Protein AF-A0A7C3J8I8-F1 (afdb_monomer)

Secondary structure (DSSP, 8-state):
-HHHHHHHHHHHHHHHHHHHHHHHHHHHHHHHHHHHHHHHHHHHHHHHHHSPPSSEEEESSSSEEEEEEE--SSSPEEEEPSTT--GGGGTTHHHHHTTTS-EEEEPPTTSTTSPPPSS---HHHHHHHHH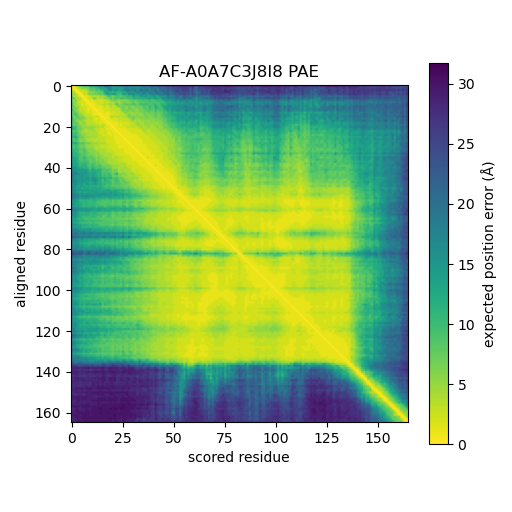HHHHHHTTS-PPPHHHHHHHHTTTSSS-------

Nearest PDB structures (foldseek):
  8v16-assembly1_C  TM=8.789E-01  e=9.923E-05  uncultured Pseudomonadota bacterium
  6eb3-assembly3_C  TM=8.444E-01  e=1.291E-04  metagenome
  8v16-assembly2_A  TM=8.115E-01  e=1.291E-04  uncultured Pseudomonadota bacterium
  3u1t-assembly2_B  TM=8.521E-01  e=5.490E-04  unidentified
  7dq9-assembly3_C  TM=8.799E-01  e=2.335E-03  Alistipes shahii WAL 8301

Sequence (165 aa):
MIRKNKQIINLLLFAWRLAFWRMTLRLLRLILVGVGFIAGAKARADLKAKYPPVGQMVDVGGYRLHLYCQGRGSPTVLIEAGQGDFGLSWGLVQPEAAKSTRVCVYDRAGLGWSDPSPRPRTVQVMVDELHTLLTTGAQTRPITADDDHARSGATAGRDVCPTAT

Structure (mmCIF, N/CA/C/O backbone):
data_AF-A0A7C3J8I8-F1
#
_entry.id   AF-A0A7C3J8I8-F1
#
loop_
_atom_site.group_PDB
_atom_site.id
_atom_site.type_symbol
_atom_site.label_atom_id
_atom_site.label_alt_id
_atom_site.label_comp_id
_atom_site.label_asym_id
_atom_site.label_entity_id
_atom_site.label_seq_id
_atom_site.pdbx_PDB_ins_code
_atom_site.Cartn_x
_atom_site.Cartn_y
_atom_site.Cartn_z
_atom_site.occupancy
_atom_site.B_iso_or_equiv
_atom_site.auth_seq_id
_atom_site.auth_comp_id
_atom_site.auth_asym_id
_atom_site.auth_atom_id
_atom_site.pdbx_PDB_model_num
ATOM 1 N N . MET A 1 1 ? 40.698 21.701 -59.560 1.00 57.34 1 MET A N 1
ATOM 2 C CA . MET A 1 1 ? 40.423 20.387 -58.924 1.00 57.34 1 MET A CA 1
ATOM 3 C C . MET A 1 1 ? 40.494 20.420 -57.384 1.00 57.34 1 MET A C 1
ATOM 5 O O . MET A 1 1 ? 39.612 19.876 -56.737 1.00 57.34 1 MET A O 1
ATOM 9 N N . ILE A 1 2 ? 41.449 21.140 -56.777 1.00 62.47 2 ILE A N 1
ATOM 10 C CA . ILE A 1 2 ? 41.717 21.171 -55.315 1.00 62.47 2 ILE A CA 1
ATOM 11 C C . ILE A 1 2 ? 40.564 21.737 -54.446 1.00 62.47 2 ILE A C 1
ATOM 13 O O . ILE A 1 2 ? 40.339 21.272 -53.330 1.00 62.47 2 ILE A O 1
ATOM 17 N N . ARG A 1 3 ? 39.785 22.708 -54.951 1.00 64.81 3 ARG A N 1
ATOM 18 C CA . ARG A 1 3 ? 38.673 23.343 -54.204 1.00 64.81 3 ARG A CA 1
ATOM 19 C C . ARG A 1 3 ? 37.502 22.386 -53.916 1.00 64.81 3 ARG A C 1
ATOM 21 O O . ARG A 1 3 ? 36.908 22.490 -52.850 1.00 64.81 3 ARG A O 1
ATOM 28 N N . LYS A 1 4 ? 37.208 21.435 -54.818 1.00 64.81 4 LYS A N 1
ATOM 29 C CA . LYS A 1 4 ? 36.150 20.419 -54.622 1.00 64.81 4 LYS A CA 1
ATOM 30 C C . LYS A 1 4 ? 36.522 19.405 -53.528 1.00 64.81 4 LYS A C 1
ATOM 32 O O . LYS A 1 4 ? 35.656 18.998 -52.765 1.00 64.81 4 LYS A O 1
ATOM 37 N N . ASN A 1 5 ? 37.809 19.076 -53.388 1.00 69.19 5 ASN A N 1
ATOM 38 C CA . ASN A 1 5 ? 38.286 18.088 -52.414 1.00 69.19 5 ASN A CA 1
ATOM 39 C C . ASN A 1 5 ? 38.158 18.583 -50.958 1.00 69.19 5 ASN A C 1
ATOM 41 O O . ASN A 1 5 ? 37.707 17.853 -50.081 1.00 69.19 5 ASN A O 1
ATOM 45 N N . LYS A 1 6 ? 38.460 19.867 -50.709 1.00 76.81 6 LYS A N 1
ATOM 46 C CA . LYS A 1 6 ? 38.292 20.485 -49.379 1.00 76.81 6 LYS A CA 1
ATOM 47 C C . LYS A 1 6 ? 36.825 20.537 -48.926 1.00 76.81 6 LYS A C 1
ATOM 49 O O . LYS A 1 6 ? 36.553 20.379 -47.742 1.00 76.81 6 LYS A O 1
ATOM 54 N N . GLN A 1 7 ? 35.886 20.726 -49.857 1.00 78.50 7 GLN A N 1
ATOM 55 C CA . GLN A 1 7 ? 34.449 20.765 -49.550 1.00 78.50 7 GLN A CA 1
ATOM 56 C C . GLN A 1 7 ? 33.910 19.390 -49.137 1.00 78.50 7 GLN A C 1
ATOM 58 O O . GLN A 1 7 ? 33.169 19.296 -48.164 1.00 78.50 7 GLN A O 1
ATOM 63 N N . ILE A 1 8 ? 34.336 18.320 -49.817 1.00 79.38 8 ILE A N 1
ATOM 64 C CA . ILE A 1 8 ? 33.947 16.944 -49.471 1.00 79.38 8 ILE A CA 1
ATOM 65 C C . ILE A 1 8 ? 34.492 16.559 -48.090 1.00 79.38 8 ILE A C 1
ATOM 67 O O . ILE A 1 8 ? 33.748 16.040 -47.263 1.00 79.38 8 ILE A O 1
ATOM 71 N N . ILE A 1 9 ? 35.758 16.879 -47.802 1.00 81.56 9 ILE A N 1
ATOM 72 C CA . ILE A 1 9 ? 36.375 16.611 -46.494 1.00 81.56 9 ILE A CA 1
ATOM 73 C C . ILE A 1 9 ? 35.634 17.359 -45.376 1.00 81.56 9 ILE A C 1
ATOM 75 O O . ILE A 1 9 ? 35.287 16.754 -44.365 1.00 81.56 9 ILE A O 1
ATOM 79 N N . ASN A 1 10 ? 35.320 18.644 -45.562 1.00 82.56 10 ASN A N 1
ATOM 80 C CA . ASN A 1 10 ? 34.574 19.418 -44.566 1.00 82.56 10 ASN A CA 1
ATOM 81 C C . ASN A 1 10 ? 33.156 18.876 -44.344 1.00 82.56 10 ASN A C 1
ATOM 83 O O . ASN A 1 10 ? 32.702 18.831 -43.203 1.00 82.56 10 ASN A O 1
ATOM 87 N N . LEU A 1 11 ? 32.474 18.429 -45.404 1.00 81.38 11 LEU A N 1
ATOM 88 C CA . LEU A 1 11 ? 31.138 17.842 -45.305 1.00 81.38 11 LEU A CA 1
ATOM 89 C C . LEU A 1 11 ? 31.157 16.497 -44.565 1.00 81.38 11 LEU A C 1
ATOM 91 O O . LEU A 1 11 ? 30.304 16.260 -43.711 1.00 81.38 11 LEU A O 1
ATOM 95 N N . LEU A 1 12 ? 32.148 15.643 -44.838 1.00 85.88 12 LEU A N 1
ATOM 96 C CA . LEU A 1 12 ? 32.332 14.367 -44.141 1.00 85.88 12 LEU A CA 1
ATOM 97 C C . LEU A 1 12 ? 32.690 14.577 -42.666 1.00 85.88 12 LEU A C 1
ATOM 99 O O . LEU A 1 12 ? 32.085 13.950 -41.800 1.00 85.88 12 LEU A O 1
ATOM 103 N N . LEU A 1 13 ? 33.604 15.503 -42.360 1.00 84.81 13 LEU A N 1
ATOM 104 C CA . LEU A 1 13 ? 33.935 15.874 -40.981 1.00 84.81 13 LEU A CA 1
ATOM 105 C C . LEU A 1 13 ? 32.722 16.459 -40.251 1.00 84.81 13 LEU A C 1
ATOM 107 O O . LEU A 1 13 ? 32.500 16.147 -39.084 1.00 84.81 13 LEU A O 1
ATOM 111 N N . PHE A 1 14 ? 31.915 17.281 -40.922 1.00 82.94 14 PHE A N 1
ATOM 112 C CA . PHE A 1 14 ? 30.689 17.838 -40.355 1.00 82.94 14 PHE A CA 1
ATOM 113 C C . PHE A 1 14 ? 29.654 16.745 -40.063 1.00 82.94 14 PHE A C 1
ATOM 115 O O . PHE A 1 14 ? 29.154 16.663 -38.941 1.00 82.94 14 PHE A O 1
ATOM 122 N N . ALA A 1 15 ? 29.397 15.850 -41.020 1.00 87.31 15 ALA A N 1
ATOM 123 C CA . ALA A 1 15 ? 28.502 14.710 -40.840 1.00 87.31 15 ALA A CA 1
ATOM 124 C C . ALA A 1 15 ? 28.974 13.777 -39.711 1.00 87.31 15 ALA A C 1
ATOM 126 O O . ALA A 1 15 ? 28.159 13.326 -38.905 1.00 87.31 15 ALA A O 1
ATOM 127 N N . TRP A 1 16 ? 30.284 13.540 -39.598 1.00 87.06 16 TRP A N 1
ATOM 128 C CA . TRP A 1 16 ? 30.870 12.715 -38.542 1.00 87.06 16 TRP A CA 1
ATOM 129 C C . TRP A 1 16 ? 30.751 13.375 -37.163 1.00 87.06 16 TRP A C 1
ATOM 131 O O . TRP A 1 16 ? 30.359 12.720 -36.201 1.00 87.06 16 TRP A O 1
ATOM 141 N N . ARG A 1 17 ? 30.974 14.693 -37.067 1.00 89.56 17 ARG A N 1
ATOM 142 C CA . ARG A 1 17 ? 30.755 15.473 -35.834 1.00 89.56 17 ARG A CA 1
ATOM 143 C C . ARG A 1 17 ? 29.289 15.453 -35.400 1.00 89.56 17 ARG A C 1
ATOM 145 O O . ARG A 1 17 ? 29.013 15.274 -34.218 1.00 89.56 17 ARG A O 1
ATOM 152 N N . LEU A 1 18 ? 28.354 15.571 -36.341 1.00 87.94 18 LEU A N 1
ATOM 153 C CA . LEU A 1 18 ? 26.914 15.446 -36.090 1.00 87.94 18 LEU A CA 1
ATOM 154 C C . LEU A 1 18 ? 26.520 14.040 -35.631 1.00 87.94 18 LEU A C 1
ATOM 156 O O . LEU A 1 18 ? 25.772 13.901 -34.666 1.00 87.94 18 LEU A O 1
ATOM 160 N N . ALA A 1 19 ? 27.013 12.994 -36.295 1.00 90.12 19 ALA A N 1
ATOM 161 C CA . ALA A 1 19 ? 26.746 11.609 -35.913 1.00 90.12 19 ALA A CA 1
ATOM 162 C C . ALA A 1 19 ? 27.311 11.292 -34.520 1.00 90.12 19 ALA A C 1
ATOM 164 O O . ALA A 1 19 ? 26.601 10.735 -33.680 1.00 90.12 19 ALA A O 1
ATOM 165 N N . PHE A 1 20 ? 28.543 11.728 -34.247 1.00 91.31 20 PHE A N 1
ATOM 166 C CA . PHE A 1 20 ? 29.184 11.615 -32.942 1.00 91.31 20 PHE A CA 1
ATOM 167 C C . PHE A 1 20 ? 28.375 12.335 -31.859 1.00 91.31 20 PHE A C 1
ATOM 169 O O . PHE A 1 20 ? 28.032 11.721 -30.854 1.00 91.31 20 PHE A O 1
ATOM 176 N N . TRP A 1 21 ? 27.968 13.587 -32.095 1.00 92.19 21 TRP A N 1
ATOM 177 C CA . TRP A 1 21 ? 27.166 14.355 -31.138 1.00 92.19 21 TRP A CA 1
ATOM 178 C C . TRP A 1 21 ? 25.782 13.735 -30.893 1.00 92.19 21 TRP A C 1
ATOM 180 O O . TRP A 1 21 ? 25.271 13.720 -29.777 1.00 92.19 21 TRP A O 1
ATOM 190 N N . ARG A 1 22 ? 25.154 13.159 -31.925 1.00 93.88 22 ARG A N 1
ATOM 191 C CA . ARG A 1 22 ? 23.885 12.428 -31.772 1.00 93.88 22 ARG A CA 1
ATOM 192 C C . ARG A 1 22 ? 24.058 11.164 -30.932 1.00 93.88 22 ARG A C 1
ATOM 194 O O . ARG A 1 22 ? 23.171 10.843 -30.143 1.00 93.88 22 ARG A O 1
ATOM 201 N N . MET A 1 23 ? 25.174 10.454 -31.088 1.00 94.06 23 MET A N 1
ATOM 202 C CA . MET A 1 23 ? 25.487 9.263 -30.299 1.00 94.06 23 MET A CA 1
ATOM 203 C C . MET A 1 23 ? 25.799 9.619 -28.843 1.00 94.06 23 MET A C 1
ATOM 205 O O . MET A 1 23 ? 25.227 9.010 -27.941 1.00 94.06 23 MET A O 1
ATOM 209 N N . THR A 1 24 ? 26.614 10.647 -28.598 1.00 95.19 24 THR A N 1
ATOM 210 C CA . THR A 1 24 ? 26.917 11.110 -27.236 1.00 95.19 24 THR A CA 1
ATOM 211 C C . THR A 1 24 ? 25.662 11.602 -26.519 1.00 95.19 24 THR A C 1
ATOM 213 O O . THR A 1 24 ? 25.424 11.199 -25.385 1.00 95.19 24 THR A O 1
ATOM 216 N N . LEU A 1 25 ? 24.787 12.371 -27.181 1.00 96.44 25 LEU A N 1
ATOM 217 C CA . LEU A 1 25 ? 23.510 12.79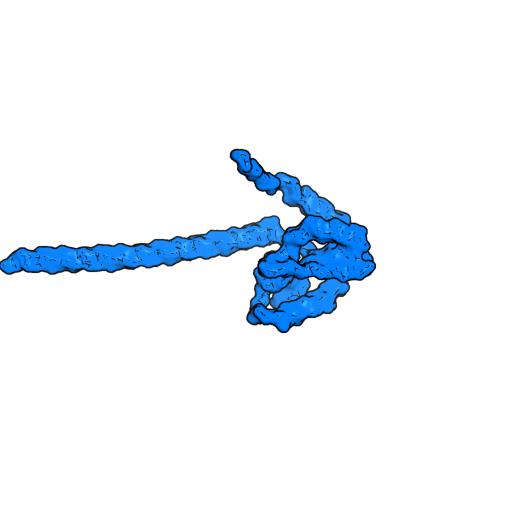6 -26.593 1.00 96.44 25 LEU A CA 1
ATOM 218 C C . LEU A 1 25 ? 22.585 11.617 -26.255 1.00 96.44 25 LEU A C 1
ATOM 220 O O . LEU A 1 25 ? 21.899 11.655 -25.234 1.00 96.44 25 LEU A O 1
ATOM 224 N N . ARG A 1 26 ? 22.550 10.563 -27.084 1.00 96.06 26 ARG A N 1
ATOM 225 C CA . ARG A 1 26 ? 21.781 9.341 -26.783 1.00 96.06 26 ARG A CA 1
ATOM 226 C C . ARG A 1 26 ? 22.330 8.629 -25.550 1.00 96.06 26 ARG A C 1
ATOM 228 O O . ARG A 1 26 ? 21.551 8.277 -24.670 1.00 96.06 26 ARG A O 1
ATOM 235 N N . LEU A 1 27 ? 23.650 8.469 -25.466 1.00 96.69 27 LEU A N 1
ATOM 236 C CA . LEU A 1 27 ? 24.303 7.838 -24.319 1.00 96.69 27 LEU A CA 1
ATOM 237 C C . LEU A 1 27 ? 24.089 8.645 -23.034 1.00 96.69 27 LEU A C 1
ATOM 239 O O . LEU A 1 27 ? 23.700 8.072 -22.024 1.00 96.69 27 LEU A O 1
ATOM 243 N N . LEU A 1 28 ? 24.238 9.972 -23.079 1.00 97.56 28 LEU A N 1
ATOM 244 C CA . LEU A 1 28 ? 23.996 10.837 -21.920 1.00 97.56 28 LEU A CA 1
ATOM 245 C C . LEU A 1 28 ? 22.551 10.742 -21.416 1.00 97.56 28 LEU A C 1
ATOM 247 O O . LEU A 1 28 ? 22.331 10.665 -20.212 1.00 97.56 28 LEU A O 1
ATOM 251 N N . ARG A 1 29 ? 21.560 10.683 -22.316 1.00 96.62 29 ARG A N 1
ATOM 252 C CA . ARG A 1 29 ? 20.156 10.473 -21.926 1.00 96.62 29 ARG A CA 1
ATOM 253 C C . ARG A 1 29 ? 19.941 9.116 -21.258 1.00 96.62 29 ARG A C 1
ATOM 255 O O . ARG A 1 29 ? 19.266 9.061 -20.237 1.00 96.62 29 ARG A O 1
ATOM 262 N N . LEU A 1 30 ? 20.520 8.044 -21.802 1.00 97.19 30 LEU A N 1
ATOM 263 C CA . LEU A 1 30 ? 20.427 6.709 -21.201 1.00 97.19 30 LEU A CA 1
ATOM 264 C C . LEU A 1 30 ? 21.084 6.665 -19.818 1.00 97.19 30 LEU A C 1
ATOM 266 O O . LEU A 1 30 ? 20.513 6.088 -18.897 1.00 97.19 30 LEU A O 1
ATOM 270 N N . ILE A 1 31 ? 22.232 7.327 -19.654 1.00 97.19 31 ILE A N 1
ATOM 271 C CA . ILE A 1 31 ? 22.911 7.448 -18.360 1.00 97.19 31 ILE A CA 1
ATOM 272 C C . ILE A 1 31 ? 22.031 8.212 -17.367 1.00 97.19 31 ILE A C 1
ATOM 274 O O . ILE A 1 31 ? 21.829 7.732 -16.258 1.00 97.19 31 ILE A O 1
ATOM 278 N N . LEU A 1 32 ? 21.454 9.354 -17.756 1.00 97.19 32 LEU A N 1
ATOM 279 C CA . LEU A 1 32 ? 20.573 10.130 -16.875 1.00 97.19 32 LEU A CA 1
ATOM 280 C C . LEU A 1 32 ? 19.339 9.331 -16.431 1.00 97.19 32 LEU A C 1
ATOM 282 O O . LEU A 1 32 ? 19.006 9.338 -15.248 1.00 97.19 32 LEU A O 1
ATOM 286 N N . VAL A 1 33 ? 18.693 8.603 -17.348 1.00 96.94 33 VAL A N 1
ATOM 287 C CA . VAL A 1 33 ? 17.555 7.729 -17.012 1.00 96.94 33 VAL A CA 1
ATOM 288 C C . VAL A 1 33 ? 17.992 6.591 -16.086 1.00 96.94 33 VAL A C 1
ATOM 290 O O . VAL A 1 33 ? 17.318 6.323 -15.094 1.00 96.94 33 VAL A O 1
ATOM 293 N N . GLY A 1 34 ? 19.132 5.955 -16.368 1.00 96.25 34 GLY A N 1
ATOM 294 C CA . GLY A 1 34 ? 19.683 4.885 -15.536 1.00 96.25 34 GLY A CA 1
ATOM 295 C C . GLY A 1 34 ? 20.009 5.352 -14.115 1.00 96.25 34 GLY A C 1
ATOM 296 O O . GLY A 1 34 ? 19.603 4.708 -13.150 1.00 96.25 34 GLY A O 1
ATOM 297 N N . VAL A 1 35 ? 20.670 6.505 -13.972 1.00 96.75 35 VAL A N 1
ATOM 298 C CA . VAL A 1 35 ? 20.973 7.113 -12.666 1.00 96.75 35 VAL A CA 1
ATOM 299 C C . VAL A 1 35 ? 19.687 7.455 -11.915 1.00 96.75 35 VAL A C 1
ATOM 301 O O . VAL A 1 35 ? 19.568 7.112 -10.740 1.00 96.75 35 VAL A O 1
ATOM 304 N N . GLY A 1 36 ? 18.704 8.065 -12.586 1.00 94.75 36 GLY A N 1
ATOM 305 C CA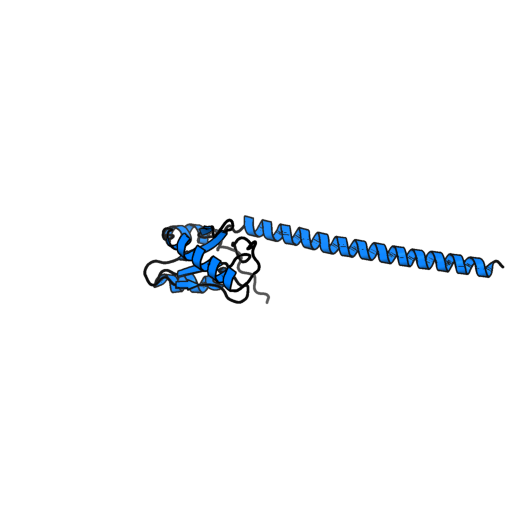 . GLY A 1 36 ? 17.406 8.377 -11.983 1.00 94.75 36 GLY A CA 1
ATOM 306 C C . GLY A 1 36 ? 16.669 7.131 -11.484 1.00 94.75 36 GLY A C 1
ATOM 307 O O . GLY A 1 36 ? 16.151 7.126 -10.368 1.00 94.75 36 GLY A O 1
ATOM 308 N N . PHE A 1 37 ? 16.677 6.048 -12.266 1.00 94.44 37 PHE A N 1
ATOM 309 C CA . PHE A 1 37 ? 16.068 4.775 -11.878 1.00 94.44 37 PHE A CA 1
ATOM 310 C C . PHE A 1 37 ? 16.748 4.159 -10.647 1.00 94.44 37 PHE A C 1
ATOM 312 O O . PHE A 1 37 ? 16.064 3.785 -9.694 1.00 94.44 37 PHE A O 1
ATOM 319 N N . ILE A 1 38 ? 18.085 4.099 -10.630 1.00 95.38 38 ILE A N 1
ATOM 320 C CA . ILE A 1 38 ? 18.859 3.531 -9.513 1.00 95.38 38 ILE A CA 1
ATOM 321 C C . ILE A 1 38 ? 18.666 4.360 -8.240 1.00 95.38 38 ILE A C 1
ATOM 323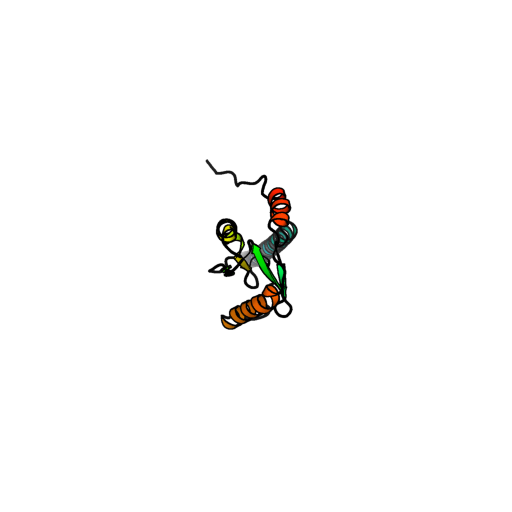 O O . ILE A 1 38 ? 18.387 3.799 -7.180 1.00 95.38 38 ILE A O 1
ATOM 327 N N . ALA A 1 39 ? 18.768 5.689 -8.335 1.00 94.00 39 ALA A N 1
ATOM 328 C CA . ALA A 1 39 ? 18.560 6.582 -7.199 1.00 94.00 39 ALA A CA 1
ATOM 329 C C . ALA A 1 39 ? 17.138 6.452 -6.634 1.00 94.00 39 ALA A C 1
ATOM 331 O O . ALA A 1 39 ? 16.966 6.335 -5.422 1.00 94.00 39 ALA A O 1
ATOM 332 N N . GLY A 1 40 ? 16.123 6.389 -7.503 1.00 91.25 40 GLY A N 1
ATOM 333 C CA . GLY A 1 40 ? 14.735 6.176 -7.097 1.00 91.25 40 GLY A CA 1
ATOM 334 C C . GLY A 1 40 ? 14.505 4.817 -6.429 1.00 91.25 40 GLY A C 1
ATOM 335 O O . GLY A 1 40 ? 13.846 4.745 -5.391 1.00 91.25 40 GLY A O 1
ATOM 336 N N . ALA A 1 41 ? 15.072 3.738 -6.977 1.00 89.19 41 ALA A N 1
ATOM 337 C CA . ALA A 1 41 ? 14.978 2.402 -6.390 1.00 89.19 41 ALA A CA 1
ATOM 338 C C . ALA A 1 41 ? 15.651 2.336 -5.011 1.00 89.19 41 ALA A C 1
ATOM 340 O O . ALA A 1 41 ? 15.066 1.808 -4.064 1.00 89.19 41 ALA A O 1
ATOM 341 N N . LYS A 1 42 ? 16.842 2.933 -4.877 1.00 92.81 42 LYS A N 1
ATOM 342 C CA . LYS A 1 42 ? 17.556 3.010 -3.601 1.00 92.81 42 LYS A CA 1
ATOM 343 C C . LYS A 1 42 ? 16.792 3.838 -2.570 1.00 92.81 42 LYS A C 1
ATOM 345 O O . LYS A 1 42 ? 16.604 3.366 -1.456 1.00 92.81 42 LYS A O 1
ATOM 350 N N . ALA A 1 43 ? 16.283 5.010 -2.945 1.00 90.56 43 ALA A N 1
ATOM 351 C CA . ALA A 1 43 ? 15.493 5.846 -2.044 1.00 90.56 43 ALA A CA 1
ATOM 352 C C . ALA A 1 43 ? 14.251 5.108 -1.513 1.00 90.56 43 ALA A C 1
ATOM 354 O O . ALA A 1 43 ? 13.958 5.170 -0.322 1.00 90.56 43 ALA A O 1
ATOM 355 N N . ARG A 1 44 ? 13.546 4.351 -2.366 1.00 84.25 44 ARG A N 1
ATOM 356 C CA . ARG A 1 44 ? 12.403 3.522 -1.942 1.00 84.25 44 ARG A CA 1
ATOM 357 C C . ARG A 1 44 ? 12.809 2.419 -0.965 1.00 84.25 44 ARG A C 1
ATOM 359 O O . ARG A 1 44 ? 12.112 2.201 0.024 1.00 84.25 44 ARG A O 1
ATOM 366 N N . ALA A 1 45 ? 13.920 1.732 -1.231 1.00 85.38 45 ALA A N 1
ATOM 367 C CA . ALA A 1 45 ? 14.435 0.689 -0.347 1.00 85.38 45 ALA A CA 1
ATOM 368 C C . ALA A 1 45 ? 14.861 1.257 1.017 1.00 85.38 45 ALA A C 1
ATOM 370 O O . ALA A 1 45 ? 14.478 0.711 2.050 1.00 85.38 45 ALA A O 1
ATOM 371 N N . ASP A 1 46 ? 15.577 2.384 1.018 1.00 88.94 46 ASP A N 1
ATOM 372 C CA . ASP A 1 46 ? 16.025 3.065 2.233 1.00 88.94 46 ASP A CA 1
ATOM 373 C C . ASP A 1 46 ? 14.821 3.551 3.067 1.00 88.94 46 ASP A C 1
ATOM 375 O O . ASP A 1 46 ? 14.808 3.377 4.284 1.00 88.94 46 ASP A O 1
ATOM 379 N N . LEU A 1 47 ? 13.763 4.081 2.431 1.00 87.19 47 LEU A N 1
ATOM 380 C CA . LEU A 1 47 ? 12.519 4.456 3.119 1.00 87.19 47 LEU A CA 1
ATOM 381 C C . LEU A 1 47 ? 11.807 3.250 3.742 1.00 87.19 47 LEU A C 1
ATOM 383 O O . LEU A 1 47 ? 11.408 3.324 4.902 1.00 87.19 47 LEU A O 1
ATOM 387 N N . LYS A 1 48 ? 11.683 2.132 3.014 1.00 83.75 48 LYS A N 1
ATOM 388 C CA . LYS A 1 48 ? 11.072 0.898 3.538 1.00 83.75 48 LYS A CA 1
ATOM 389 C C . LYS A 1 48 ? 11.869 0.320 4.713 1.00 83.75 48 LYS A C 1
ATOM 391 O O . LYS A 1 48 ? 11.276 -0.217 5.643 1.00 83.75 48 LYS A O 1
ATOM 396 N N . ALA A 1 49 ? 13.197 0.440 4.679 1.00 87.12 49 ALA A N 1
ATOM 397 C CA . ALA A 1 49 ? 14.069 0.018 5.772 1.00 87.12 49 ALA A CA 1
ATOM 398 C C . ALA A 1 49 ? 13.965 0.947 6.992 1.00 87.12 49 ALA A C 1
ATOM 400 O O . ALA A 1 49 ? 13.948 0.472 8.125 1.00 87.12 49 ALA A O 1
ATOM 401 N N . LYS A 1 50 ? 13.875 2.264 6.767 1.00 91.88 50 LYS A N 1
ATOM 402 C CA . LYS A 1 50 ? 13.754 3.265 7.835 1.00 91.88 50 LYS A CA 1
ATOM 403 C C . LYS A 1 50 ? 12.384 3.228 8.521 1.00 91.88 50 LYS A C 1
ATOM 405 O O . LYS A 1 50 ? 12.310 3.459 9.724 1.00 91.88 50 LYS A O 1
ATOM 410 N N . TYR A 1 51 ? 11.323 2.930 7.772 1.00 87.75 51 TYR A N 1
ATOM 411 C CA . TYR A 1 51 ? 9.942 2.919 8.254 1.00 87.75 51 TYR A CA 1
ATOM 412 C C . TYR A 1 51 ? 9.293 1.548 7.996 1.00 87.75 51 TYR A C 1
ATOM 414 O O . TYR A 1 51 ? 8.589 1.373 6.995 1.00 87.75 51 TYR A O 1
ATOM 422 N N . PRO A 1 52 ? 9.542 0.549 8.864 1.00 89.19 52 PRO A N 1
ATOM 423 C CA . PRO A 1 52 ? 8.912 -0.761 8.741 1.00 89.19 52 PRO A CA 1
ATOM 424 C C . PRO A 1 52 ? 7.384 -0.673 8.928 1.00 89.19 52 PRO A C 1
ATOM 426 O O . PRO A 1 52 ? 6.899 0.257 9.576 1.00 89.19 52 PRO A O 1
ATOM 429 N N . PRO A 1 53 ? 6.615 -1.635 8.384 1.00 88.81 53 PRO A N 1
ATOM 430 C CA . PRO A 1 53 ? 5.160 -1.646 8.507 1.00 88.81 53 PRO A CA 1
ATOM 431 C C . PRO A 1 53 ? 4.713 -1.719 9.967 1.00 88.81 53 PRO A C 1
ATOM 433 O O . PRO A 1 53 ? 5.153 -2.590 10.720 1.00 88.81 53 PRO A O 1
ATOM 436 N N . VAL A 1 54 ? 3.792 -0.836 10.347 1.00 87.69 54 VAL A N 1
ATOM 437 C CA . VAL A 1 54 ? 3.077 -0.898 11.632 1.00 87.69 54 VAL A CA 1
ATOM 438 C C . VAL A 1 54 ? 1.886 -1.848 11.525 1.00 87.69 54 VAL A C 1
ATOM 440 O O . VAL A 1 54 ? 1.231 -1.890 10.499 1.00 87.69 54 VAL A O 1
ATOM 443 N N . GLY A 1 55 ? 1.560 -2.631 12.548 1.00 89.31 55 GLY A N 1
ATOM 444 C CA . GLY A 1 55 ? 0.476 -3.616 12.437 1.00 89.31 55 GLY A CA 1
ATOM 445 C C . GLY A 1 55 ? 0.892 -4.915 11.741 1.00 89.31 55 GLY A C 1
ATOM 446 O O . GLY A 1 55 ? 1.905 -5.509 12.104 1.00 89.31 55 GLY A O 1
ATOM 447 N N . GLN A 1 56 ? 0.063 -5.417 10.824 1.00 91.00 56 GLN A N 1
ATOM 448 C CA . GLN A 1 56 ? 0.149 -6.781 10.296 1.00 91.00 56 GLN A CA 1
ATOM 449 C C . GLN A 1 56 ? 0.351 -6.805 8.780 1.00 91.00 56 GLN A C 1
ATOM 451 O O . GLN A 1 56 ? -0.180 -5.975 8.050 1.00 91.00 56 GLN A O 1
ATOM 456 N N . MET A 1 57 ? 1.092 -7.811 8.316 1.00 93.69 57 MET A N 1
ATOM 457 C CA . MET A 1 57 ? 1.206 -8.175 6.904 1.00 93.69 57 MET A CA 1
ATOM 458 C C . MET A 1 57 ? 0.500 -9.518 6.714 1.00 93.69 57 MET A C 1
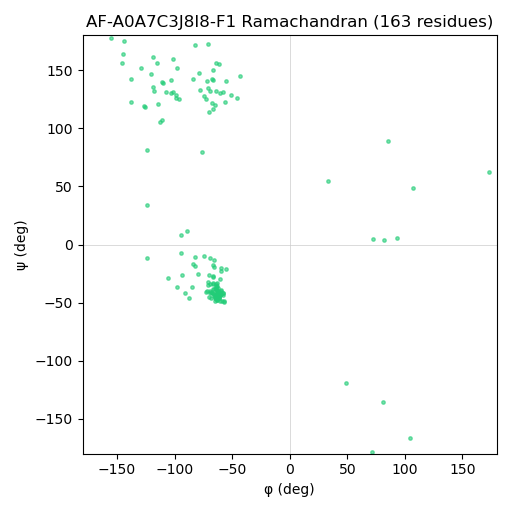ATOM 460 O O . MET A 1 57 ? 1.007 -10.544 7.168 1.00 93.69 57 MET A O 1
ATOM 464 N N . VAL A 1 58 ? -0.671 -9.511 6.088 1.00 94.50 58 VAL A N 1
ATOM 465 C CA . VAL A 1 58 ? -1.539 -10.684 5.926 1.00 94.50 58 VAL A CA 1
ATOM 466 C C . VAL A 1 58 ? -1.329 -11.280 4.542 1.00 94.50 58 VAL A C 1
ATOM 468 O O . VAL A 1 58 ? -1.441 -10.565 3.550 1.00 94.50 58 VAL A O 1
ATOM 471 N N . ASP A 1 59 ? -1.024 -12.574 4.466 1.00 94.75 59 ASP A N 1
ATOM 472 C CA . ASP A 1 59 ? -0.918 -13.274 3.184 1.00 94.75 59 ASP A CA 1
ATOM 473 C C . ASP A 1 59 ? -2.295 -13.422 2.523 1.00 94.75 59 ASP A C 1
ATOM 475 O O . ASP A 1 59 ? -3.262 -13.820 3.173 1.00 94.75 59 ASP A O 1
ATOM 479 N N . VAL A 1 60 ? -2.377 -13.092 1.232 1.00 94.75 60 VAL A N 1
ATOM 480 C CA . VAL A 1 60 ? -3.607 -13.175 0.425 1.00 94.75 60 VAL A CA 1
ATOM 481 C C . VAL A 1 60 ? -3.422 -14.045 -0.821 1.00 94.75 60 VAL A C 1
ATOM 483 O O . VAL A 1 60 ? -4.001 -13.779 -1.875 1.00 94.75 60 VAL A O 1
ATOM 486 N N . GLY A 1 61 ? -2.599 -15.092 -0.708 1.00 91.62 61 GLY A N 1
ATOM 487 C CA . GLY A 1 61 ? -2.291 -16.002 -1.811 1.00 91.62 61 GLY A CA 1
ATOM 488 C C . GLY A 1 61 ? -0.882 -15.813 -2.368 1.00 91.62 61 GLY A C 1
ATOM 489 O O . GLY A 1 61 ? -0.708 -15.710 -3.583 1.00 91.62 61 GLY A O 1
ATOM 490 N N . GLY A 1 62 ? 0.127 -15.766 -1.490 1.00 93.38 62 GLY A N 1
ATOM 491 C CA . GLY A 1 62 ? 1.548 -15.721 -1.866 1.00 93.38 62 GLY A CA 1
ATOM 492 C C . GLY A 1 62 ? 2.156 -14.319 -1.974 1.00 93.38 62 GLY A C 1
ATOM 493 O O . GLY A 1 62 ? 3.305 -14.171 -2.388 1.00 93.38 62 GLY A O 1
ATOM 494 N N . TYR A 1 63 ? 1.398 -13.292 -1.605 1.00 96.19 63 TYR A N 1
ATOM 495 C CA . TYR A 1 63 ? 1.848 -11.915 -1.407 1.00 96.19 63 TYR A CA 1
ATOM 496 C C . TYR A 1 63 ? 1.040 -11.315 -0.263 1.00 96.19 63 TYR A C 1
ATOM 498 O O . TYR A 1 63 ? -0.059 -11.785 0.044 1.00 96.19 63 TYR A O 1
ATOM 506 N N . ARG A 1 64 ? 1.590 -10.294 0.399 1.00 96.31 64 ARG A N 1
ATOM 507 C CA . ARG A 1 64 ? 1.014 -9.795 1.648 1.00 96.31 64 ARG A CA 1
ATOM 508 C C . ARG A 1 64 ? 0.415 -8.413 1.494 1.00 96.31 64 ARG A C 1
ATOM 510 O O . ARG A 1 64 ? 1.027 -7.529 0.894 1.00 96.31 64 ARG A O 1
ATOM 517 N N . LEU A 1 65 ? -0.735 -8.215 2.124 1.00 96.19 65 LEU A N 1
ATOM 518 C CA . LEU A 1 65 ? -1.346 -6.905 2.295 1.00 96.19 65 LEU A CA 1
ATOM 519 C C . LEU A 1 65 ? -1.133 -6.393 3.711 1.00 96.19 65 LEU A C 1
ATOM 521 O O . LEU A 1 65 ? -1.175 -7.146 4.683 1.00 96.19 65 LEU A O 1
ATOM 525 N N . HIS A 1 66 ? -0.894 -5.098 3.812 1.00 95.38 66 HIS A N 1
ATOM 526 C CA . HIS A 1 66 ? -0.767 -4.393 5.070 1.00 95.38 66 HIS A CA 1
ATOM 527 C C . HIS A 1 66 ? -2.146 -4.124 5.674 1.00 95.38 66 HIS A C 1
ATOM 529 O O . HIS A 1 66 ? -3.056 -3.673 4.980 1.00 95.38 66 HIS A O 1
ATOM 535 N N . LEU A 1 67 ? -2.287 -4.413 6.966 1.00 94.44 67 LEU A N 1
ATOM 536 C CA . LEU A 1 67 ? -3.483 -4.182 7.765 1.00 94.44 67 LEU A CA 1
ATOM 537 C C . LEU A 1 67 ? -3.074 -3.627 9.128 1.00 94.44 67 LEU A C 1
ATOM 539 O O . LEU A 1 67 ? -2.349 -4.268 9.893 1.00 94.44 67 LEU A O 1
ATOM 543 N N . TYR A 1 68 ? -3.597 -2.459 9.473 1.00 93.56 68 TYR A N 1
ATOM 544 C CA . TYR A 1 68 ? -3.353 -1.820 10.756 1.00 93.56 68 TYR A CA 1
ATOM 545 C C . TYR A 1 68 ? -4.673 -1.495 11.447 1.00 93.56 68 TYR A C 1
ATOM 547 O O . TYR A 1 68 ? -5.485 -0.728 10.935 1.00 93.56 68 TYR A O 1
ATOM 555 N N . CYS A 1 69 ? -4.896 -2.088 12.619 1.00 92.88 69 CYS A N 1
ATOM 556 C CA . CYS A 1 69 ? -6.133 -1.946 13.378 1.00 92.88 69 CYS A CA 1
ATOM 557 C C . CYS A 1 69 ? -5.882 -1.305 14.737 1.00 92.88 69 CYS A C 1
ATOM 559 O O . CYS A 1 69 ? -5.054 -1.791 15.504 1.00 92.88 69 CYS A O 1
ATOM 561 N N . GLN A 1 70 ? -6.694 -0.308 15.067 1.00 92.31 70 GLN A N 1
ATOM 562 C CA . GLN A 1 70 ? -6.736 0.344 16.368 1.00 92.31 70 GLN A CA 1
ATOM 563 C C . GLN A 1 70 ? -8.119 0.180 17.005 1.00 92.31 70 GLN A C 1
ATOM 565 O O . GLN A 1 70 ? -9.105 -0.131 16.332 1.00 92.31 70 GLN A O 1
ATOM 570 N N . GLY A 1 71 ? -8.194 0.384 18.318 1.00 90.38 71 GLY A N 1
ATOM 571 C CA . GLY A 1 71 ? -9.451 0.295 19.055 1.00 90.38 71 GLY A CA 1
ATOM 572 C C . GLY A 1 71 ? -9.984 -1.134 19.205 1.00 90.38 71 GLY A C 1
ATOM 573 O O . GLY A 1 71 ? -9.375 -2.136 18.802 1.00 90.38 71 GLY A O 1
ATOM 574 N N . ARG A 1 72 ? -11.143 -1.231 19.852 1.00 89.69 72 ARG A N 1
ATOM 575 C CA . ARG A 1 72 ? -11.815 -2.486 20.216 1.00 89.69 72 ARG A CA 1
ATOM 576 C C . ARG A 1 72 ? -13.328 -2.309 20.120 1.00 89.69 72 ARG A C 1
ATOM 578 O O . ARG A 1 72 ? -13.817 -1.188 20.118 1.00 89.69 72 ARG A O 1
ATOM 585 N N . GLY A 1 73 ? -14.056 -3.422 20.087 1.00 85.62 73 GLY A N 1
ATOM 586 C CA . GLY A 1 73 ? -15.519 -3.425 20.064 1.00 85.62 73 GLY A CA 1
ATOM 587 C C . GLY A 1 73 ? -16.108 -3.744 18.691 1.00 85.62 73 GLY A C 1
ATOM 588 O O . GLY A 1 73 ? -15.421 -4.252 17.803 1.00 85.62 73 GLY A O 1
ATOM 589 N N . SER A 1 74 ? -17.406 -3.484 18.561 1.00 85.94 74 SER A N 1
ATOM 590 C CA . SER A 1 74 ? -18.224 -3.750 17.379 1.00 85.94 74 SER A CA 1
ATOM 591 C C . SER A 1 74 ? -19.153 -2.551 17.140 1.00 85.94 74 SER A C 1
ATOM 593 O O . SER A 1 74 ? -19.647 -1.997 18.125 1.00 85.94 74 SER A O 1
ATOM 595 N N . PRO A 1 75 ? -19.411 -2.146 15.882 1.00 90.56 75 PRO A N 1
ATOM 596 C CA . PRO A 1 75 ? -18.963 -2.776 14.635 1.00 90.56 75 PRO A CA 1
ATOM 597 C C . PRO A 1 75 ? -17.508 -2.450 14.287 1.00 90.56 75 PRO A C 1
ATOM 599 O O . PRO A 1 75 ? -17.035 -1.348 14.543 1.00 90.56 75 PRO A O 1
ATOM 602 N N . THR A 1 76 ? -16.800 -3.381 13.646 1.00 90.62 76 THR A N 1
ATOM 603 C CA . THR A 1 76 ? -15.482 -3.062 13.076 1.00 90.62 76 THR A CA 1
ATOM 604 C C . THR A 1 76 ? -15.653 -2.226 11.812 1.00 90.62 76 THR A C 1
ATOM 606 O O . THR A 1 76 ? -16.369 -2.625 10.896 1.00 90.62 76 THR A O 1
ATOM 609 N N . VAL A 1 77 ? -14.970 -1.086 11.754 1.00 93.50 77 VAL A N 1
ATOM 610 C CA . VAL A 1 77 ? -14.886 -0.230 10.568 1.00 93.50 77 VAL A CA 1
ATOM 611 C C . VAL A 1 77 ? -13.605 -0.571 9.818 1.00 93.50 77 VAL A C 1
ATOM 613 O O . VAL A 1 77 ? -12.523 -0.527 10.399 1.00 93.50 77 VAL A O 1
ATOM 616 N N . LEU A 1 78 ? -13.719 -0.903 8.534 1.00 93.62 78 LEU A N 1
ATOM 617 C CA . LEU A 1 78 ? -12.577 -1.085 7.642 1.00 93.62 78 LEU A CA 1
ATOM 618 C C . LEU A 1 78 ? -12.494 0.092 6.672 1.00 93.62 78 LEU A C 1
ATOM 620 O O . LEU A 1 78 ? -13.486 0.453 6.044 1.00 93.62 78 LEU A O 1
ATOM 624 N N . ILE A 1 79 ? -11.303 0.660 6.541 1.00 94.62 79 ILE A N 1
ATOM 625 C CA . ILE A 1 79 ? -11.018 1.815 5.702 1.00 94.62 79 ILE A CA 1
ATOM 626 C C . ILE A 1 79 ? -10.079 1.379 4.573 1.00 94.62 79 ILE A C 1
ATOM 628 O O . ILE A 1 79 ? -8.968 0.912 4.828 1.00 94.62 79 ILE A O 1
ATOM 632 N N . GLU A 1 80 ? -10.530 1.567 3.331 1.00 93.00 80 GLU A N 1
ATOM 633 C CA . GLU A 1 80 ? -9.688 1.549 2.130 1.00 93.00 80 GLU A CA 1
ATOM 634 C C . GLU A 1 80 ? -9.461 2.994 1.672 1.00 93.00 80 GLU A C 1
ATOM 636 O O . GLU A 1 80 ? -10.417 3.756 1.508 1.00 93.00 80 GLU A O 1
ATOM 641 N N . ALA A 1 81 ? -8.211 3.377 1.418 1.00 93.12 81 ALA A N 1
ATOM 642 C CA . ALA A 1 81 ? -7.917 4.678 0.832 1.00 93.12 81 ALA A CA 1
ATOM 643 C C . ALA A 1 81 ? -8.317 4.746 -0.660 1.00 93.12 81 ALA A C 1
ATOM 645 O O . ALA A 1 81 ? -8.141 3.805 -1.444 1.00 93.12 81 ALA A O 1
ATOM 646 N N . GLY A 1 82 ? -8.859 5.894 -1.072 1.00 88.50 82 GLY A N 1
ATOM 647 C CA . GLY A 1 82 ? -9.277 6.147 -2.452 1.00 88.50 82 GLY A CA 1
ATOM 648 C C . GLY A 1 82 ? -8.104 6.295 -3.432 1.00 88.50 82 GLY A C 1
ATOM 649 O O . GLY A 1 82 ? -6.949 6.293 -3.044 1.00 88.50 82 GLY A O 1
ATOM 650 N N . GLN A 1 83 ? -8.404 6.377 -4.731 1.00 83.38 83 GLN A N 1
ATOM 651 C CA . GLN A 1 83 ? -7.539 6.905 -5.808 1.00 83.38 83 GLN A CA 1
ATOM 652 C C . GLN A 1 83 ? -6.001 6.711 -5.686 1.00 83.38 83 GLN A C 1
ATOM 654 O O . GLN A 1 83 ? -5.239 7.666 -5.789 1.00 83.38 83 GLN A O 1
ATOM 659 N N . GLY A 1 84 ? -5.520 5.473 -5.517 1.00 85.88 84 GLY A N 1
ATOM 660 C CA . GLY A 1 84 ? -4.074 5.179 -5.459 1.00 85.88 84 GLY A CA 1
ATOM 661 C C . GLY A 1 84 ? -3.360 5.628 -4.176 1.00 85.88 84 GLY A C 1
ATOM 662 O O . GLY A 1 84 ? -2.146 5.477 -4.076 1.00 85.88 84 GLY A O 1
ATOM 663 N N . ASP A 1 85 ? -4.107 6.140 -3.206 1.00 91.38 85 ASP A N 1
ATOM 664 C CA . ASP A 1 85 ? -3.641 6.477 -1.869 1.00 91.38 85 ASP A CA 1
ATOM 665 C C . ASP A 1 85 ? -3.611 5.233 -0.958 1.00 91.38 85 ASP A C 1
ATOM 667 O O . ASP A 1 85 ? -4.072 4.149 -1.336 1.00 91.38 85 ASP A O 1
ATOM 671 N N . PHE A 1 86 ? -3.043 5.381 0.235 1.00 91.88 86 PHE A N 1
ATOM 672 C CA . PHE A 1 86 ? -2.803 4.304 1.195 1.00 91.88 86 PHE A CA 1
ATOM 673 C C . PHE A 1 86 ? -2.997 4.781 2.638 1.00 91.88 86 PHE A C 1
ATOM 675 O O . PHE A 1 86 ? -3.257 5.952 2.902 1.00 91.88 86 PHE A O 1
ATOM 682 N N . GLY A 1 87 ? -2.899 3.867 3.597 1.00 89.88 87 GLY A N 1
ATOM 683 C CA . GLY A 1 87 ? -3.418 4.035 4.947 1.00 89.88 87 GLY A CA 1
ATOM 684 C C . GLY A 1 87 ? -2.853 5.203 5.753 1.00 89.88 87 GLY A C 1
ATOM 685 O O . GLY A 1 87 ? -3.516 5.671 6.678 1.00 89.88 87 GLY A O 1
ATOM 686 N N . LEU A 1 88 ? -1.682 5.734 5.383 1.00 91.19 88 LEU A N 1
ATOM 687 C CA . LEU A 1 88 ? -1.112 6.914 6.040 1.00 91.19 88 LEU A CA 1
ATOM 688 C C . LEU A 1 88 ? -2.007 8.154 5.932 1.00 91.19 88 LEU A C 1
ATOM 690 O O . LEU A 1 88 ? -1.999 8.972 6.852 1.00 91.19 88 LEU A O 1
ATOM 694 N N . SER A 1 89 ? -2.811 8.291 4.874 1.00 93.56 89 SER A N 1
ATOM 695 C CA . SER A 1 89 ? -3.723 9.434 4.742 1.00 93.56 89 SER A CA 1
ATOM 696 C C . SER A 1 89 ? -4.835 9.453 5.791 1.00 93.56 89 SER A C 1
ATOM 698 O O . SER A 1 89 ? -5.398 10.508 6.081 1.00 93.56 89 SER A O 1
ATOM 700 N N . TRP A 1 90 ? -5.092 8.317 6.444 1.00 93.75 90 TRP A N 1
ATOM 701 C CA . TRP A 1 90 ? -6.066 8.182 7.526 1.00 93.75 90 TRP A CA 1
ATOM 702 C C . TRP A 1 90 ? -5.455 8.328 8.923 1.00 93.75 90 TRP A C 1
ATOM 704 O O . TRP A 1 90 ? -6.158 8.136 9.916 1.00 93.75 90 TRP A O 1
ATOM 714 N N . GLY A 1 91 ? -4.180 8.722 9.027 1.00 92.56 91 GLY A N 1
ATOM 715 C CA . GLY A 1 91 ? -3.445 8.804 10.294 1.00 92.56 91 GLY A CA 1
ATOM 716 C C . GLY A 1 91 ? -4.045 9.749 11.343 1.00 92.56 91 GLY A C 1
ATOM 717 O O . GLY A 1 91 ? -3.807 9.554 12.529 1.00 92.56 91 GLY A O 1
ATOM 718 N N . LEU A 1 92 ? -4.854 10.735 10.938 1.00 93.19 92 LEU A N 1
ATOM 719 C CA . LEU A 1 92 ? -5.569 11.625 11.867 1.00 93.19 92 LEU A CA 1
ATOM 720 C C . LEU A 1 92 ? -6.988 11.144 12.196 1.00 93.19 92 LEU A C 1
ATOM 722 O O . LEU A 1 92 ? -7.514 11.452 13.260 1.00 93.19 92 LEU A O 1
ATOM 726 N N . VAL A 1 93 ? -7.614 10.386 11.296 1.00 95.19 93 VAL A N 1
ATOM 727 C CA . VAL A 1 93 ? -9.016 9.969 11.437 1.00 95.19 93 VAL A CA 1
ATOM 728 C C . VAL A 1 93 ? -9.124 8.631 12.163 1.00 95.19 93 VAL A C 1
ATOM 730 O O . VAL A 1 93 ? -9.981 8.475 13.032 1.00 95.19 93 VAL A O 1
ATOM 733 N N . GLN A 1 94 ? -8.252 7.669 11.843 1.00 95.00 94 GLN A N 1
ATOM 734 C CA . GLN A 1 94 ? -8.275 6.344 12.461 1.00 95.00 94 GLN A CA 1
ATOM 735 C C . GLN A 1 94 ? -8.153 6.413 13.993 1.00 95.00 94 GLN A C 1
ATOM 737 O O . GLN A 1 94 ? -8.986 5.781 14.643 1.00 95.00 94 GLN A O 1
ATOM 742 N N . PRO A 1 95 ? -7.203 7.161 14.597 1.00 94.69 95 PRO A N 1
ATOM 743 C CA . PRO A 1 95 ? -7.069 7.193 16.054 1.00 94.69 95 PRO A CA 1
ATOM 744 C C . PRO A 1 95 ? -8.291 7.797 16.752 1.00 94.69 95 PRO A C 1
ATOM 746 O O . PRO A 1 95 ? -8.713 7.304 17.795 1.00 94.69 95 PRO A O 1
ATOM 749 N N . GLU A 1 96 ? -8.895 8.834 16.166 1.00 96.12 96 GLU A N 1
ATOM 750 C CA . GLU A 1 96 ? -10.095 9.473 16.715 1.00 96.12 96 GLU A CA 1
ATOM 751 C C . GLU A 1 96 ? -11.315 8.548 16.640 1.00 96.12 96 GLU A C 1
ATOM 753 O O . GLU A 1 96 ? -12.016 8.357 17.635 1.00 96.12 96 GLU A O 1
ATOM 758 N N . ALA A 1 97 ? -11.533 7.893 15.498 1.00 94.19 97 ALA A N 1
ATOM 759 C CA . ALA A 1 97 ? -12.615 6.923 15.340 1.00 94.19 97 ALA A CA 1
ATOM 760 C C . ALA A 1 97 ? -12.409 5.668 16.217 1.00 94.19 97 ALA A C 1
ATOM 762 O O . ALA A 1 97 ? -13.373 5.113 16.757 1.00 94.19 97 ALA A O 1
ATOM 763 N N . ALA A 1 98 ? -11.153 5.258 16.427 1.00 94.94 98 ALA A N 1
ATOM 764 C CA . ALA A 1 98 ? -10.780 4.106 17.246 1.00 94.94 98 ALA A CA 1
ATOM 765 C C . ALA A 1 98 ? -11.107 4.265 18.743 1.00 94.94 98 ALA A C 1
ATOM 767 O O . ALA A 1 98 ? -11.115 3.274 19.476 1.00 94.94 98 ALA A O 1
ATOM 768 N N . LYS A 1 99 ? -11.422 5.486 19.200 1.00 95.12 99 LYS A N 1
ATOM 769 C CA . LYS A 1 99 ? -11.921 5.738 20.563 1.00 95.12 99 LYS A CA 1
ATOM 770 C C . LYS A 1 99 ? -13.304 5.130 20.803 1.00 95.12 99 LYS A C 1
ATOM 772 O O . LYS A 1 99 ? -13.634 4.829 21.945 1.00 95.12 99 LYS A O 1
ATOM 777 N N . SER A 1 100 ? -14.106 4.964 19.747 1.00 94.88 100 SER A N 1
ATOM 778 C CA . SER A 1 100 ? -15.502 4.508 19.852 1.00 94.88 100 SER A CA 1
ATOM 779 C C . SER A 1 100 ? -15.710 3.064 19.400 1.00 94.88 100 SER A C 1
ATOM 781 O O . SER A 1 100 ? -16.624 2.399 19.878 1.00 94.88 100 SER A O 1
ATOM 783 N N . THR A 1 101 ? -14.896 2.568 18.467 1.00 93.44 101 THR A N 1
ATOM 784 C CA . THR A 1 101 ? -14.995 1.189 17.972 1.00 93.44 101 THR A CA 1
ATOM 785 C C . THR A 1 101 ? -13.661 0.685 17.419 1.00 93.44 101 THR A C 1
ATOM 787 O O . THR A 1 101 ? -12.676 1.417 17.375 1.00 93.44 101 THR A O 1
ATOM 790 N N . ARG A 1 102 ? -13.599 -0.571 16.970 1.00 92.81 102 ARG A N 1
ATOM 791 C CA . ARG A 1 102 ? -12.441 -1.101 16.245 1.00 92.81 102 ARG A CA 1
ATOM 792 C C . ARG A 1 102 ? -12.385 -0.515 14.833 1.00 92.81 102 ARG A C 1
ATOM 794 O O . ARG A 1 102 ? -13.335 -0.671 14.070 1.00 92.81 102 ARG A O 1
ATOM 801 N N . VAL A 1 103 ? -11.256 0.089 14.469 1.00 95.19 103 VAL A N 1
ATOM 802 C CA . VAL A 1 103 ? -11.031 0.689 13.147 1.00 95.19 103 VAL A CA 1
ATOM 803 C C . VAL A 1 103 ? -9.755 0.136 12.529 1.00 95.19 103 VAL A C 1
ATOM 805 O O . VAL A 1 103 ? -8.659 0.302 13.067 1.00 95.19 103 VAL A O 1
ATOM 808 N N . CYS A 1 104 ? -9.897 -0.504 11.378 1.00 94.44 104 CYS A N 1
ATOM 809 C CA . CYS A 1 104 ? -8.813 -1.068 10.595 1.00 94.44 104 CYS A CA 1
ATOM 810 C C . CYS A 1 104 ? -8.614 -0.272 9.309 1.00 94.44 104 CYS A C 1
ATOM 812 O O . CYS A 1 104 ? -9.580 0.093 8.648 1.00 94.44 104 CYS A O 1
ATOM 814 N N . VAL A 1 105 ? -7.363 -0.049 8.935 1.00 95.25 105 VAL A N 1
ATOM 815 C CA . VAL A 1 105 ? -6.959 0.530 7.655 1.00 95.25 105 VAL A CA 1
ATOM 816 C C . VAL A 1 105 ? -6.111 -0.514 6.942 1.00 95.25 105 VAL A C 1
ATOM 818 O O . VAL A 1 105 ? -5.269 -1.147 7.583 1.00 95.25 105 VAL A O 1
ATOM 821 N N . TYR A 1 106 ? -6.339 -0.722 5.649 1.00 95.06 106 TYR A N 1
ATOM 822 C CA . TYR A 1 106 ? -5.502 -1.611 4.845 1.00 95.06 106 TYR A CA 1
ATOM 823 C C . TYR A 1 106 ? -5.019 -0.932 3.570 1.00 95.06 106 TYR A C 1
ATOM 825 O O . TYR A 1 106 ? -5.695 -0.066 3.008 1.00 95.06 106 TYR A O 1
ATOM 833 N N . ASP A 1 107 ? -3.863 -1.382 3.092 1.00 95.38 107 ASP A N 1
ATOM 834 C CA . ASP A 1 107 ? -3.288 -0.919 1.835 1.00 95.38 107 ASP A CA 1
ATOM 835 C C . ASP A 1 107 ? -3.592 -1.923 0.722 1.00 95.38 107 ASP A C 1
ATOM 837 O O . ASP A 1 107 ? -3.297 -3.118 0.831 1.00 95.38 107 ASP A O 1
ATOM 841 N N . ARG A 1 108 ? -4.130 -1.446 -0.404 1.00 95.88 108 ARG A N 1
ATOM 842 C CA . ARG A 1 108 ? -4.263 -2.280 -1.607 1.00 95.88 108 ARG A CA 1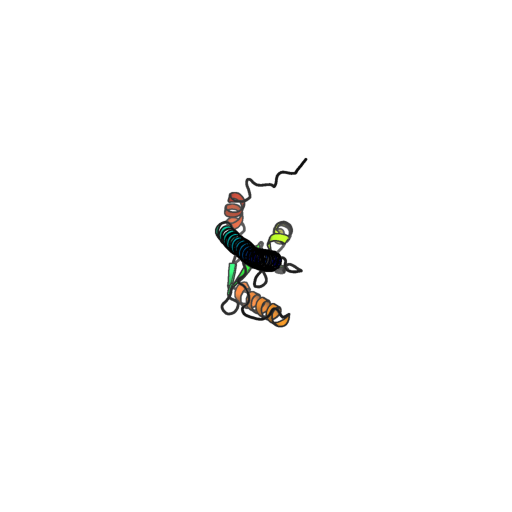
ATOM 843 C C . ARG A 1 108 ? -2.893 -2.734 -2.111 1.00 95.88 108 ARG A C 1
ATOM 845 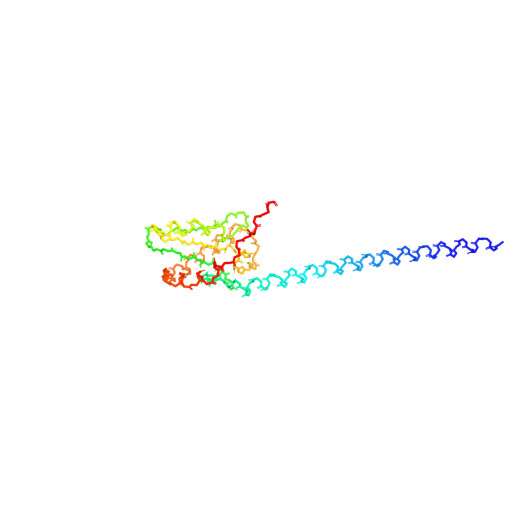O O . ARG A 1 108 ? -1.886 -2.058 -1.914 1.00 95.88 108 ARG A O 1
ATOM 852 N N . ALA A 1 109 ? -2.875 -3.852 -2.832 1.00 96.69 109 ALA A N 1
ATOM 853 C CA . ALA A 1 109 ? -1.655 -4.405 -3.407 1.00 96.69 109 ALA A CA 1
ATOM 854 C C . ALA A 1 109 ? -0.861 -3.359 -4.216 1.00 96.69 109 ALA A C 1
ATOM 856 O O . ALA A 1 109 ? -1.406 -2.697 -5.106 1.00 96.69 109 ALA A O 1
ATOM 857 N N . GLY A 1 110 ? 0.435 -3.239 -3.917 1.00 93.94 110 GLY A N 1
ATOM 858 C CA . GLY A 1 110 ? 1.357 -2.290 -4.547 1.00 93.94 110 GLY A CA 1
ATOM 859 C C . GLY A 1 110 ? 1.332 -0.863 -3.988 1.00 93.94 110 GLY A C 1
ATOM 860 O O . GLY A 1 110 ? 2.029 -0.008 -4.535 1.00 93.94 110 GLY A O 1
ATOM 861 N N . LEU A 1 111 ? 0.559 -0.598 -2.932 1.00 93.62 111 LEU A N 1
ATOM 862 C CA . LEU A 1 111 ? 0.510 0.691 -2.239 1.00 93.62 111 LEU A CA 1
ATOM 863 C C . LEU A 1 111 ? 1.027 0.565 -0.802 1.00 93.62 111 LEU A C 1
ATOM 865 O O . LEU A 1 111 ? 0.990 -0.519 -0.223 1.00 93.62 111 LEU A O 1
ATOM 869 N N . GLY A 1 112 ? 1.497 1.683 -0.239 1.00 92.38 112 GLY A N 1
ATOM 870 C CA . GLY A 1 112 ? 1.990 1.753 1.137 1.00 92.38 112 GLY A CA 1
ATOM 871 C C . GLY A 1 112 ? 2.991 0.640 1.460 1.00 92.38 112 GLY A C 1
ATOM 872 O O . GLY A 1 112 ? 4.048 0.549 0.827 1.00 92.38 112 GLY A O 1
ATOM 873 N N . TRP A 1 113 ? 2.652 -0.209 2.432 1.00 93.50 113 TRP A N 1
ATOM 874 C CA . TRP A 1 113 ? 3.487 -1.355 2.812 1.00 93.50 113 TRP A CA 1
ATOM 875 C C . TRP A 1 113 ? 3.113 -2.683 2.141 1.00 93.50 113 TRP A C 1
ATOM 877 O O . TRP A 1 113 ? 3.872 -3.648 2.279 1.00 93.50 113 TRP A O 1
ATOM 887 N N . SER A 1 114 ? 1.999 -2.744 1.408 1.00 95.62 114 SER A N 1
ATOM 888 C CA . SER A 1 114 ? 1.541 -3.952 0.715 1.00 95.62 114 SER A CA 1
ATOM 889 C C . SER A 1 114 ? 2.471 -4.366 -0.422 1.00 95.62 114 SER A C 1
ATOM 891 O O . SER A 1 114 ? 2.975 -3.547 -1.196 1.00 95.62 114 SER A O 1
ATOM 893 N N . ASP A 1 115 ? 2.656 -5.676 -0.566 1.00 96.06 115 ASP A N 1
ATOM 894 C CA . ASP A 1 115 ? 3.378 -6.252 -1.693 1.00 96.06 115 ASP A CA 1
ATOM 895 C C . ASP A 1 115 ? 2.584 -6.009 -3.006 1.00 96.06 115 ASP A C 1
ATOM 897 O O . ASP A 1 115 ? 1.351 -5.887 -2.986 1.00 96.06 115 ASP A O 1
ATOM 901 N N . PRO A 1 116 ? 3.252 -5.880 -4.169 1.00 95.69 116 PRO A N 1
ATOM 902 C CA . PRO A 1 116 ? 2.568 -5.729 -5.451 1.00 95.69 116 PRO A CA 1
ATOM 903 C C . PRO A 1 116 ? 1.813 -7.005 -5.832 1.00 95.69 116 PRO A C 1
ATOM 905 O O . PRO A 1 116 ? 2.306 -8.114 -5.635 1.00 95.69 116 PRO A O 1
ATOM 908 N N . SER A 1 117 ? 0.635 -6.844 -6.439 1.00 96.25 117 SER A N 1
ATOM 909 C CA . SER A 1 117 ? -0.132 -7.983 -6.951 1.00 96.25 117 SER A CA 1
ATOM 910 C C . SER A 1 117 ? 0.558 -8.563 -8.191 1.00 96.25 117 SER A C 1
ATOM 912 O O . SER A 1 117 ? 0.908 -7.796 -9.094 1.00 96.25 117 SER A O 1
ATOM 914 N N . PRO A 1 118 ? 0.706 -9.896 -8.302 1.00 96.38 118 PRO A N 1
ATOM 915 C CA . PRO A 1 118 ? 1.143 -10.534 -9.542 1.00 96.38 118 PRO A CA 1
ATOM 916 C C . PRO A 1 118 ? 0.028 -10.554 -10.603 1.00 96.38 118 PRO A C 1
ATOM 918 O O . PRO A 1 118 ? 0.275 -10.915 -11.754 1.00 96.38 118 PRO A O 1
ATOM 921 N N . ARG A 1 119 ? -1.209 -10.194 -10.226 1.00 95.44 119 ARG A N 1
ATOM 922 C CA . ARG A 1 119 ? -2.390 -10.202 -11.095 1.00 95.44 119 ARG A CA 1
ATOM 923 C C . ARG A 1 119 ? -2.676 -8.805 -11.668 1.00 95.44 119 ARG A C 1
ATOM 925 O O . ARG A 1 119 ? -2.396 -7.798 -11.012 1.00 95.44 119 ARG A O 1
ATOM 932 N N . PRO A 1 120 ? -3.295 -8.709 -12.862 1.00 94.88 120 PRO A N 1
ATOM 933 C CA . PRO A 1 120 ? -3.787 -7.437 -13.388 1.00 94.88 120 PRO A CA 1
ATOM 934 C C . PRO A 1 120 ? -4.742 -6.740 -12.408 1.00 94.88 120 PRO A C 1
ATOM 936 O O . PRO A 1 120 ? -5.593 -7.383 -11.793 1.00 94.88 120 PRO A O 1
ATOM 939 N N . ARG A 1 121 ? -4.642 -5.411 -12.291 1.00 93.25 121 ARG A N 1
ATOM 940 C CA . ARG A 1 121 ? -5.477 -4.604 -11.384 1.00 93.25 121 ARG A CA 1
ATOM 941 C C . ARG A 1 121 ? -6.893 -4.422 -11.932 1.00 93.25 121 ARG A C 1
ATOM 943 O O . ARG A 1 121 ? -7.225 -3.388 -12.501 1.00 93.25 121 ARG A O 1
ATOM 950 N N . THR A 1 122 ? -7.721 -5.446 -11.753 1.00 95.56 122 THR A N 1
ATOM 951 C CA . THR A 1 122 ? -9.169 -5.409 -12.009 1.00 95.56 122 THR A CA 1
ATOM 952 C C . THR A 1 122 ? -9.940 -5.257 -10.700 1.00 95.56 122 THR A C 1
ATOM 954 O O . THR A 1 122 ? -9.418 -5.558 -9.625 1.00 95.56 122 THR A O 1
ATOM 957 N N . VAL A 1 123 ? -11.195 -4.803 -10.777 1.00 93.44 123 VAL A N 1
ATOM 958 C CA . VAL A 1 123 ? -12.067 -4.689 -9.594 1.00 93.44 123 VAL A CA 1
ATOM 959 C C . VAL A 1 123 ? -12.267 -6.048 -8.930 1.00 93.44 123 VAL A C 1
ATOM 961 O O . VAL A 1 123 ? -12.201 -6.143 -7.712 1.00 93.44 123 VAL A O 1
ATOM 964 N N . GLN A 1 124 ? -12.416 -7.110 -9.719 1.00 97.00 124 GLN A N 1
ATOM 965 C CA . GLN A 1 124 ? -12.569 -8.475 -9.223 1.00 97.00 124 GLN A CA 1
ATOM 966 C C . GLN A 1 124 ? -11.346 -8.909 -8.409 1.00 97.00 124 GLN A C 1
ATOM 968 O O . GLN A 1 124 ? -11.494 -9.329 -7.269 1.00 97.00 124 GLN A O 1
ATOM 973 N N . VAL A 1 125 ? -10.134 -8.692 -8.933 1.00 96.44 125 VAL A N 1
ATOM 974 C CA . VAL A 1 125 ? -8.885 -8.994 -8.211 1.00 96.44 125 VAL A CA 1
ATOM 975 C C . VAL A 1 125 ? -8.806 -8.243 -6.879 1.00 96.44 125 VAL A C 1
ATOM 977 O O . VAL A 1 125 ? -8.411 -8.836 -5.880 1.00 96.44 125 VAL A O 1
ATOM 980 N N . MET A 1 126 ? -9.208 -6.967 -6.854 1.00 95.38 126 MET A N 1
ATOM 981 C CA . MET A 1 126 ? -9.239 -6.153 -5.631 1.00 95.38 126 MET A CA 1
ATOM 982 C C . MET A 1 126 ? -10.235 -6.676 -4.598 1.00 95.38 126 MET A C 1
ATOM 984 O O . MET A 1 126 ? -9.922 -6.734 -3.412 1.00 95.38 126 MET A O 1
ATOM 988 N N . VAL A 1 127 ? -11.427 -7.064 -5.047 1.00 95.25 127 VAL A N 1
ATOM 989 C CA . VAL A 1 127 ? -12.467 -7.619 -4.178 1.00 95.25 127 VAL A CA 1
ATOM 990 C C . VAL A 1 127 ? -12.037 -8.976 -3.619 1.00 95.25 127 VAL A C 1
ATOM 992 O O . VAL A 1 127 ? -12.208 -9.205 -2.425 1.00 95.25 127 VAL A O 1
ATOM 995 N N . ASP A 1 128 ? -11.419 -9.840 -4.428 1.00 96.44 128 ASP A N 1
ATOM 996 C CA . ASP A 1 128 ? -10.898 -11.136 -3.975 1.00 96.44 128 ASP A CA 1
ATOM 997 C C . ASP A 1 128 ? -9.793 -10.967 -2.923 1.00 96.44 128 ASP A C 1
ATOM 999 O O . ASP A 1 128 ? -9.776 -11.656 -1.901 1.00 96.44 128 ASP A O 1
ATOM 1003 N N . GLU A 1 129 ? -8.867 -10.035 -3.170 1.00 96.25 129 GLU A N 1
ATOM 1004 C CA . GLU A 1 129 ? -7.794 -9.656 -2.245 1.00 96.25 129 GLU A CA 1
ATOM 1005 C C . GLU A 1 129 ? -8.368 -9.194 -0.904 1.00 96.25 129 GLU A C 1
ATOM 1007 O O . GLU A 1 129 ? -7.971 -9.697 0.147 1.00 96.25 129 GLU A O 1
ATOM 1012 N N . LEU A 1 130 ? -9.344 -8.283 -0.941 1.00 94.69 130 LEU A N 1
ATOM 1013 C CA . LEU A 1 130 ? -10.024 -7.775 0.245 1.00 94.69 130 LEU A CA 1
ATOM 1014 C C . LEU A 1 130 ? -10.787 -8.878 0.985 1.00 94.69 130 LEU A C 1
ATOM 1016 O O . LEU A 1 130 ? -10.729 -8.969 2.210 1.00 94.69 130 LEU A O 1
ATOM 1020 N N . HIS A 1 131 ? -11.492 -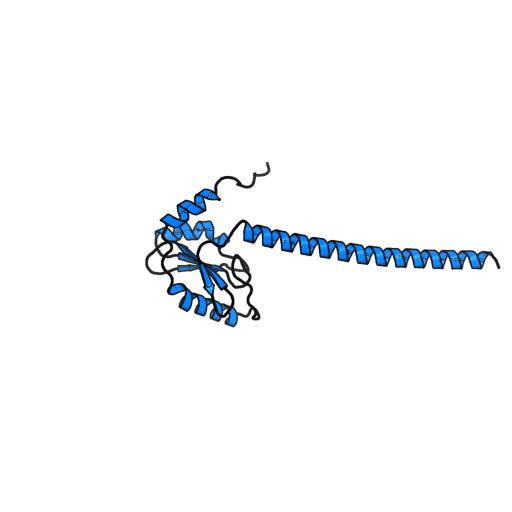9.739 0.258 1.00 94.75 131 HIS A N 1
ATOM 1021 C CA . HIS A 1 131 ? -12.223 -10.852 0.850 1.00 94.75 131 HIS A CA 1
ATOM 1022 C C . HIS A 1 131 ? -11.274 -11.836 1.547 1.00 94.75 131 HIS A C 1
ATOM 1024 O O . HIS A 1 131 ? -11.527 -12.264 2.675 1.00 94.75 131 HIS A O 1
ATOM 1030 N N . THR A 1 132 ? -10.139 -12.140 0.917 1.00 94.62 132 THR A N 1
ATOM 1031 C CA . THR A 1 132 ? -9.098 -13.001 1.493 1.00 94.62 132 THR A CA 1
ATOM 1032 C C . THR A 1 132 ? -8.455 -12.346 2.713 1.00 94.62 132 THR A C 1
ATOM 1034 O O . THR A 1 132 ? -8.277 -12.994 3.745 1.00 94.62 132 THR A O 1
ATOM 1037 N N . LEU A 1 133 ? -8.172 -11.043 2.637 1.00 93.94 133 LEU A N 1
ATOM 1038 C CA . LEU A 1 133 ? -7.658 -10.256 3.754 1.00 93.94 133 LEU A CA 1
ATOM 1039 C C . LEU A 1 133 ? -8.610 -10.301 4.950 1.00 93.94 133 LEU A C 1
ATOM 1041 O O . LEU A 1 133 ? -8.159 -10.474 6.076 1.00 93.94 133 LEU A O 1
ATOM 1045 N N . LEU A 1 134 ? -9.917 -10.165 4.725 1.00 90.12 134 LEU A N 1
ATOM 1046 C CA . LEU A 1 134 ? -10.905 -10.166 5.802 1.00 90.12 134 LEU A CA 1
ATOM 1047 C C . LEU A 1 134 ? -11.103 -11.555 6.401 1.00 90.12 134 LEU A C 1
ATOM 1049 O O . LEU A 1 134 ? -11.180 -11.685 7.616 1.00 90.12 134 LEU A O 1
ATOM 1053 N N . THR A 1 135 ? -11.136 -12.601 5.582 1.00 88.50 135 THR A N 1
ATOM 1054 C CA . THR A 1 135 ? -11.292 -13.979 6.074 1.00 88.50 135 THR A CA 1
ATOM 1055 C C . THR A 1 135 ? -10.043 -14.487 6.802 1.00 88.50 135 THR A C 1
ATOM 1057 O O . THR A 1 135 ? -10.158 -15.227 7.780 1.00 88.50 135 THR A O 1
ATOM 1060 N N . THR A 1 136 ? -8.853 -1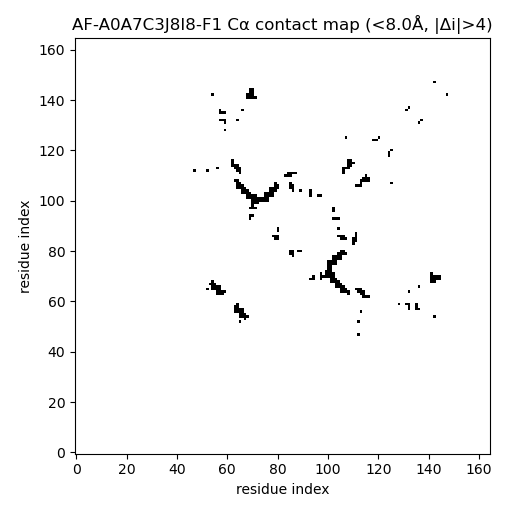4.045 6.389 1.00 83.69 136 THR A N 1
ATOM 1061 C CA . THR A 1 136 ? -7.570 -14.440 6.998 1.00 83.69 136 THR A CA 1
ATOM 1062 C C . THR A 1 136 ? -7.190 -13.531 8.171 1.00 83.69 136 THR A C 1
ATOM 1064 O O . THR A 1 136 ? -6.826 -14.005 9.244 1.00 83.69 136 THR A O 1
ATOM 1067 N N . GLY A 1 137 ? -7.313 -12.215 7.996 1.00 70.12 137 GLY A N 1
ATOM 1068 C CA . GLY A 1 137 ? -6.906 -11.185 8.957 1.00 70.12 137 GLY A CA 1
ATOM 1069 C C . GLY A 1 137 ? -7.917 -10.902 10.072 1.00 70.12 137 GLY A C 1
ATOM 1070 O O . GLY A 1 137 ? -7.534 -10.376 11.114 1.00 70.12 137 GLY A O 1
ATOM 1071 N N . ALA A 1 138 ? -9.193 -11.282 9.934 1.00 56.81 138 ALA A N 1
ATOM 1072 C CA . ALA A 1 138 ? -10.141 -11.202 11.054 1.00 56.81 138 ALA A CA 1
ATOM 1073 C C . ALA A 1 138 ? -9.841 -12.221 12.170 1.00 56.81 138 ALA A C 1
ATOM 1075 O O . ALA A 1 138 ? -10.394 -12.113 13.264 1.00 56.81 138 ALA A O 1
ATOM 1076 N N . GLN A 1 139 ? -8.958 -13.192 11.919 1.00 50.91 139 GLN A N 1
ATOM 1077 C CA . GLN A 1 139 ? -8.572 -14.210 12.897 1.00 50.91 139 GLN A CA 1
ATOM 1078 C C . GLN A 1 139 ? -7.483 -13.719 13.870 1.00 50.91 139 GLN A C 1
ATOM 1080 O O . GLN A 1 139 ? -7.220 -14.374 14.879 1.00 50.91 139 GLN A O 1
ATOM 1085 N N . THR A 1 140 ? -6.850 -12.566 13.616 1.00 49.31 140 THR A N 1
ATOM 1086 C CA . THR A 1 140 ? -5.680 -12.105 14.373 1.00 49.31 140 THR A CA 1
ATOM 1087 C C . THR A 1 140 ? -5.997 -11.032 15.424 1.00 49.31 140 THR A C 1
ATOM 1089 O O . THR A 1 140 ? -6.664 -10.023 15.193 1.00 49.31 140 THR A O 1
ATOM 1092 N N . ARG A 1 141 ? -5.477 -11.295 16.630 1.00 45.72 141 ARG A N 1
ATOM 1093 C CA . ARG A 1 141 ? -5.670 -10.601 17.917 1.00 45.72 141 ARG A CA 1
ATOM 1094 C C . ARG A 1 141 ? -5.636 -9.057 17.826 1.00 45.72 141 ARG A C 1
ATOM 1096 O O . ARG A 1 141 ? -4.819 -8.516 17.081 1.00 45.72 141 ARG A O 1
ATOM 1103 N N . PRO A 1 142 ? -6.441 -8.323 18.627 1.00 46.22 142 PRO A N 1
ATOM 1104 C CA . PRO A 1 142 ? -6.357 -6.865 18.713 1.00 46.22 142 PRO A CA 1
ATOM 1105 C C . PRO A 1 142 ? -4.960 -6.407 19.135 1.00 46.22 142 PRO A C 1
ATOM 1107 O O . PRO A 1 142 ? -4.434 -6.899 20.135 1.00 46.22 142 PRO A O 1
ATOM 1110 N N . ILE A 1 143 ? -4.397 -5.440 18.410 1.00 50.81 143 ILE A N 1
ATOM 1111 C CA . ILE A 1 143 ? -3.231 -4.687 18.872 1.00 50.81 143 ILE A CA 1
ATOM 1112 C C . ILE A 1 143 ? -3.717 -3.873 20.079 1.00 50.81 143 ILE A C 1
ATOM 1114 O O . ILE A 1 143 ? -4.679 -3.107 19.991 1.00 50.81 143 ILE A O 1
ATOM 1118 N N . THR A 1 144 ? -3.165 -4.155 21.253 1.00 41.84 144 THR A N 1
ATOM 1119 C CA . THR A 1 144 ? -3.380 -3.376 22.474 1.00 41.84 144 THR A CA 1
ATOM 1120 C C . THR A 1 144 ? -2.811 -1.977 22.264 1.00 41.84 144 THR A C 1
ATOM 1122 O O . THR A 1 144 ? -1.671 -1.856 21.832 1.00 41.84 144 THR A O 1
ATOM 1125 N N . ALA A 1 145 ? -3.575 -0.932 22.597 1.00 46.38 145 ALA A N 1
ATOM 1126 C CA . ALA A 1 145 ? -3.127 0.465 22.513 1.00 46.38 145 ALA A CA 1
ATOM 1127 C C . ALA A 1 145 ? -1.824 0.741 23.302 1.00 46.38 145 ALA A C 1
ATOM 1129 O O . ALA A 1 145 ? -1.101 1.683 22.980 1.00 46.38 145 ALA A O 1
ATOM 1130 N N . ASP A 1 146 ? -1.498 -0.114 24.278 1.00 42.19 146 ASP A N 1
ATOM 1131 C CA . ASP A 1 146 ? -0.263 -0.042 25.065 1.00 42.19 146 ASP A CA 1
ATOM 1132 C C . ASP A 1 146 ? 1.008 -0.326 24.242 1.00 42.19 146 ASP A C 1
ATOM 1134 O O . ASP A 1 146 ? 2.063 0.226 24.548 1.00 42.19 146 ASP A O 1
ATOM 1138 N N . ASP A 1 147 ? 0.926 -1.115 23.162 1.00 45.78 147 ASP A N 1
ATOM 1139 C CA . ASP A 1 147 ? 2.090 -1.401 22.308 1.00 45.78 147 ASP A CA 1
ATOM 1140 C C . ASP A 1 147 ? 2.398 -0.249 21.326 1.00 45.78 147 ASP A C 1
ATOM 1142 O O . ASP A 1 147 ? 3.548 -0.066 20.913 1.00 45.78 147 ASP A O 1
ATOM 1146 N N . ASP A 1 148 ? 1.389 0.558 20.973 1.00 46.78 148 ASP A N 1
ATOM 1147 C CA . ASP A 1 148 ? 1.501 1.620 19.963 1.00 46.78 148 ASP A CA 1
ATOM 1148 C C . ASP A 1 148 ? 2.042 2.941 20.529 1.00 46.78 148 ASP A C 1
ATOM 1150 O O . ASP A 1 148 ? 2.846 3.599 19.862 1.00 46.78 148 ASP A O 1
ATOM 1154 N N . HIS A 1 149 ? 1.692 3.332 21.763 1.00 42.38 149 HIS A N 1
ATOM 1155 C CA . HIS A 1 149 ? 2.244 4.562 22.361 1.00 42.38 149 HIS A CA 1
ATOM 1156 C C . HIS A 1 149 ? 3.766 4.474 22.569 1.00 42.38 149 HIS A C 1
ATOM 1158 O O . HIS A 1 149 ? 4.479 5.454 22.343 1.00 42.38 149 HIS A O 1
ATOM 1164 N N . ALA A 1 150 ? 4.283 3.288 22.909 1.00 37.44 150 ALA A N 1
ATOM 1165 C CA . ALA A 1 150 ? 5.714 3.070 23.113 1.00 37.44 150 ALA A CA 1
ATOM 1166 C C . ALA A 1 150 ? 6.538 3.123 21.810 1.00 37.44 150 ALA A C 1
ATOM 1168 O O . ALA A 1 150 ? 7.720 3.463 21.851 1.00 37.44 150 ALA A O 1
ATOM 1169 N N . ARG A 1 151 ? 5.939 2.814 20.649 1.00 45.75 151 ARG A N 1
ATOM 1170 C CA . ARG A 1 151 ? 6.634 2.832 19.345 1.00 45.75 151 ARG A CA 1
ATOM 1171 C C . ARG A 1 151 ? 6.406 4.118 18.553 1.00 45.75 151 ARG A C 1
ATOM 1173 O O . ARG A 1 151 ? 7.349 4.616 17.947 1.00 45.75 151 ARG A O 1
ATOM 1180 N N . SER A 1 152 ? 5.205 4.693 18.609 1.00 42.66 152 SER A N 1
ATOM 1181 C CA . SER A 1 152 ? 4.872 5.967 17.952 1.00 42.66 152 SER A CA 1
ATOM 1182 C C . SER A 1 152 ? 5.627 7.157 18.570 1.00 42.66 152 SER A C 1
ATOM 1184 O O . SER A 1 152 ? 6.154 8.010 17.850 1.00 42.66 152 SER A O 1
ATOM 1186 N N . GLY A 1 153 ? 5.796 7.168 19.900 1.00 33.75 153 GLY A N 1
ATOM 1187 C CA . GLY A 1 153 ? 6.539 8.218 20.608 1.00 33.75 153 GLY A CA 1
ATOM 1188 C C . GLY A 1 153 ? 8.040 8.272 20.288 1.00 33.75 153 GLY A C 1
ATOM 1189 O O . GLY A 1 153 ? 8.668 9.308 20.493 1.00 33.75 153 GLY A O 1
ATOM 1190 N N . ALA A 1 154 ? 8.618 7.195 19.744 1.00 38.03 154 ALA A N 1
ATOM 1191 C CA . ALA A 1 154 ? 10.034 7.144 19.381 1.00 38.03 154 ALA A CA 1
ATOM 1192 C C . ALA A 1 154 ? 10.338 7.746 17.993 1.00 38.03 154 ALA A C 1
ATOM 1194 O O . ALA A 1 154 ? 11.493 8.069 17.719 1.00 38.03 154 ALA A O 1
ATOM 1195 N N . THR A 1 155 ? 9.333 7.930 17.125 1.00 41.50 155 THR A N 1
ATOM 1196 C CA . THR A 1 155 ? 9.527 8.451 15.754 1.00 41.50 155 THR A CA 1
ATOM 1197 C C . THR A 1 155 ? 8.714 9.701 15.420 1.00 41.50 155 THR A C 1
ATOM 1199 O O . THR A 1 155 ? 9.004 10.343 14.417 1.00 41.50 155 THR A O 1
ATOM 1202 N N . ALA A 1 156 ? 7.742 10.096 16.249 1.00 39.44 156 ALA A N 1
ATOM 1203 C CA . ALA A 1 156 ? 6.963 11.328 16.059 1.00 39.44 156 ALA A CA 1
ATOM 1204 C C . ALA A 1 156 ? 7.579 12.576 16.737 1.00 39.44 156 ALA A C 1
ATOM 1206 O O . ALA A 1 156 ? 6.933 13.618 16.837 1.00 39.44 156 ALA A O 1
ATOM 1207 N N . GLY A 1 157 ? 8.826 12.493 17.212 1.00 37.00 157 GLY A N 1
ATOM 1208 C CA . GLY A 1 157 ? 9.540 13.596 17.856 1.00 37.00 157 GLY A CA 1
ATOM 1209 C C . GLY A 1 157 ? 10.728 14.077 17.027 1.00 37.00 157 GLY A C 1
ATOM 1210 O O . GLY A 1 157 ? 11.786 13.456 17.086 1.00 37.00 157 GLY A O 1
ATOM 1211 N N . ARG A 1 158 ? 10.557 15.242 16.382 1.00 38.72 158 ARG A N 1
ATOM 1212 C CA . ARG A 1 158 ? 11.490 15.969 15.490 1.00 38.72 158 ARG A CA 1
ATOM 1213 C C . ARG A 1 158 ? 11.431 15.501 14.041 1.00 38.72 158 ARG A C 1
ATOM 1215 O O . ARG A 1 158 ? 12.125 14.574 13.664 1.00 38.72 158 ARG A O 1
ATOM 1222 N N . ASP A 1 159 ? 10.539 16.122 13.277 1.00 37.22 159 ASP A N 1
ATOM 1223 C CA . ASP A 1 159 ? 10.811 16.700 11.949 1.00 37.22 159 ASP A CA 1
ATOM 1224 C C . ASP A 1 159 ? 9.466 17.161 11.365 1.00 37.22 159 ASP A C 1
ATOM 1226 O O . ASP A 1 159 ? 8.961 16.667 10.359 1.00 37.22 159 ASP A O 1
ATOM 1230 N N . VAL A 1 160 ? 8.845 18.121 12.060 1.00 42.94 160 VAL A N 1
ATOM 1231 C CA . VAL A 1 160 ? 7.828 18.976 11.448 1.00 42.94 160 VAL A CA 1
ATOM 1232 C C . VAL A 1 160 ? 8.559 19.792 10.386 1.00 42.94 160 VAL A C 1
ATOM 1234 O O . VAL A 1 160 ? 9.521 20.495 10.693 1.00 42.94 160 VAL A O 1
ATOM 1237 N N . CYS A 1 161 ? 8.131 19.641 9.136 1.00 32.22 161 CYS A N 1
ATOM 1238 C CA . CYS A 1 161 ? 8.613 20.393 7.983 1.00 32.22 161 CYS A CA 1
ATOM 1239 C C . CYS A 1 161 ? 8.685 21.897 8.331 1.00 32.22 161 CYS A C 1
ATOM 1241 O O . CYS A 1 161 ? 7.671 22.437 8.782 1.00 32.22 161 CYS A O 1
ATOM 1243 N N . PRO A 1 162 ? 9.826 22.594 8.153 1.00 38.66 162 PRO A N 1
ATOM 1244 C CA . PRO A 1 162 ? 9.884 24.019 8.437 1.00 38.66 162 PRO A CA 1
ATOM 1245 C C . PRO A 1 162 ? 9.008 24.753 7.421 1.00 38.66 162 PRO A C 1
ATOM 1247 O O . PRO A 1 162 ? 9.194 24.643 6.209 1.00 38.66 162 PRO A O 1
ATOM 1250 N N . THR A 1 163 ? 8.023 25.483 7.933 1.00 44.62 163 THR A N 1
ATOM 1251 C CA . THR A 1 163 ? 7.240 26.463 7.186 1.00 44.62 163 THR A CA 1
ATOM 1252 C C . THR A 1 163 ? 8.177 27.498 6.572 1.00 44.62 163 THR A C 1
ATOM 1254 O O . THR A 1 163 ? 8.932 28.151 7.291 1.00 44.62 163 THR A O 1
ATOM 1257 N N . ALA A 1 164 ? 8.123 27.639 5.249 1.00 34.19 164 ALA A N 1
ATOM 1258 C CA . ALA A 1 164 ? 8.737 28.746 4.535 1.00 34.19 164 ALA A CA 1
ATOM 1259 C C . ALA A 1 164 ? 7.949 30.033 4.837 1.00 34.19 164 ALA A C 1
ATOM 1261 O O . ALA A 1 164 ? 6.772 30.132 4.489 1.00 34.19 164 ALA A O 1
ATOM 1262 N N . THR A 1 165 ? 8.597 30.973 5.519 1.00 47.75 165 THR A N 1
ATOM 1263 C CA . THR A 1 165 ? 8.276 32.410 5.491 1.00 47.75 165 THR A CA 1
ATOM 1264 C C . THR A 1 165 ? 9.030 33.083 4.362 1.00 47.75 165 THR A C 1
ATOM 1266 O O . THR A 1 165 ? 10.221 32.727 4.198 1.00 47.75 165 THR A O 1
#

Mean predicted aligned error: 10.98 Å

Radius of gyration: 27.08 Å; Cα contacts (8 Å, |Δi|>4): 168; chains: 1; bounding box: 61×48×84 Å

Solvent-accessible surface area (backbone atoms only — not comparable to full-atom values): 9564 Å² total; per-residue (Å²): 121,70,74,62,56,57,54,53,52,51,50,52,54,48,52,50,51,52,53,51,52,53,49,52,54,51,52,52,51,52,49,53,52,50,51,52,52,51,53,52,54,50,52,52,50,52,48,49,68,76,55,65,79,70,75,42,73,41,66,54,84,91,44,33,32,27,40,34,56,38,48,54,72,76,70,71,46,78,45,73,50,59,98,90,47,26,45,73,81,39,66,74,53,48,64,62,54,15,75,79,16,17,30,32,33,32,20,58,62,58,26,79,76,12,38,61,62,96,61,77,95,43,72,66,55,52,50,53,42,50,51,38,39,51,70,56,50,69,76,58,77,76,57,56,72,76,64,48,58,70,56,50,64,73,69,76,68,86,78,78,79,83,80,86,126

pLDDT: mean 82.73, std 19.35, range [32.22, 97.56]

Foldseek 3Di:
DVVVVVVVVVVVVVVVVVVVVVVVVVVVVVVVVVVVVVVVVVVVVVVCVVDPADQDFFDLDNWTKHKDKAAADDDEAEDEDPDLAFDVVCVPPRVVVNVPHMYMGIYFAPHDNTDHDPDPDDPVVRVSSVVSCCVGVVVDDHDDPVVVVVVVVVPVPDDDDDDDD